Protein AF-A0A4R4Y7W5-F1 (afdb_monomer)

pLDDT: mean 77.38, std 18.75, range [39.56, 97.56]

Secondary structure (DSSP, 8-state):
-HHHHTT--HHHHHHHHTPPPPSHHHHH----HHHHHHHHHHHHHHHHHHHHHHHHH-S--SSHHHHHHHHHHHHHHH---------PPPS------------PPP------

Foldseek 3Di:
DVCVVLVQDPCVVCVVVVHQDDDPCSVPDDDDPVSVVVSVVSVVVVVVVVLVVVCVVPQADPPVVSRVVSVVVVVVVVDDPPPPPPPDPDPPDDDDDDDDDDDDDDDDDDDD

Sequence (112 aa):
MWLDEIATPTILTHDRLGHSMPGIGGTYAHVSPFMRDQLRARLQARWEATLDERLAICPTSPVPLLNGLLAARRAAVATPHLQVIVSQPSPNRVGDRGRGVAEGVAPSGESR

Mean predicted aligned error: 15.32 Å

Radius of gyration: 36.46 Å; Cα contacts (8 Å, |Δi|>4): 37; chains: 1; bounding box: 126×49×42 Å

Solvent-accessible surface area (backbone atoms only — not comparable to full-atom values): 7464 Å² total; per-residue (Å²): 110,76,58,57,80,72,69,50,55,69,67,50,53,25,58,74,72,73,40,80,55,77,67,74,59,42,77,73,62,73,84,49,71,68,60,54,51,50,48,50,52,52,52,50,52,51,53,53,50,50,52,55,58,45,40,76,76,44,69,68,52,94,50,66,71,60,24,51,55,41,48,53,52,52,53,57,69,73,54,70,83,75,77,77,78,77,79,74,79,78,89,83,78,83,82,86,88,87,89,79,82,91,80,88,84,83,82,88,81,81,88,133

Structure (mmCIF, N/CA/C/O backbone):
data_AF-A0A4R4Y7W5-F1
#
_entry.id   AF-A0A4R4Y7W5-F1
#
loop_
_atom_site.group_PDB
_atom_site.id
_atom_site.type_symbol
_atom_site.label_atom_id
_atom_site.label_alt_id
_atom_site.label_comp_id
_atom_site.label_asym_id
_atom_site.label_entity_id
_atom_site.label_seq_id
_atom_site.pdbx_PDB_ins_code
_atom_site.Cartn_x
_atom_site.Cartn_y
_atom_site.Cartn_z
_atom_site.occupancy
_atom_site.B_iso_or_equiv
_atom_site.auth_seq_id
_atom_site.auth_comp_id
_atom_site.auth_asym_id
_atom_site.auth_atom_id
_atom_site.pdbx_PDB_model_num
ATOM 1 N N . MET A 1 1 ? 16.785 -0.418 1.251 1.00 66.50 1 MET A N 1
ATOM 2 C CA . MET A 1 1 ? 15.679 0.574 1.250 1.00 66.50 1 MET A CA 1
ATOM 3 C C . MET A 1 1 ? 14.384 -0.210 1.128 1.00 66.50 1 MET A C 1
ATOM 5 O O . MET A 1 1 ? 14.371 -1.145 0.350 1.00 66.50 1 MET A O 1
ATOM 9 N N . TRP A 1 2 ? 13.311 0.171 1.820 1.00 79.25 2 TRP A N 1
ATOM 10 C CA . TRP A 1 2 ? 12.049 -0.590 1.866 1.00 79.25 2 TRP A CA 1
ATOM 11 C C . TRP A 1 2 ? 11.411 -0.935 0.497 1.00 79.25 2 TRP A C 1
ATOM 13 O O . TRP A 1 2 ? 10.743 -1.953 0.363 1.00 79.25 2 TRP A O 1
ATOM 23 N N . LEU A 1 3 ? 11.658 -0.148 -0.559 1.00 81.25 3 LEU A N 1
ATOM 24 C CA . LEU A 1 3 ? 11.212 -0.483 -1.924 1.00 81.25 3 LEU A CA 1
ATOM 25 C C . LEU A 1 3 ? 11.851 -1.771 -2.483 1.00 81.25 3 LEU A C 1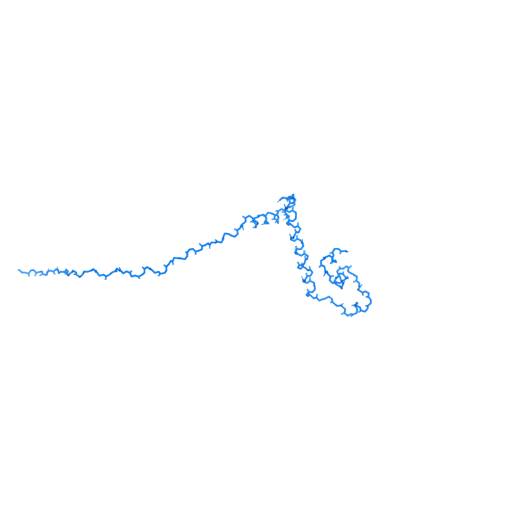
ATOM 27 O O . LEU A 1 3 ? 11.244 -2.443 -3.318 1.00 81.25 3 LEU A O 1
ATOM 31 N N . ASP A 1 4 ? 13.051 -2.113 -2.019 1.00 79.44 4 ASP A N 1
ATOM 32 C CA . ASP A 1 4 ? 13.766 -3.340 -2.383 1.00 79.44 4 ASP A CA 1
ATOM 33 C C . ASP A 1 4 ? 13.087 -4.579 -1.777 1.00 79.44 4 ASP A C 1
ATOM 35 O O . ASP A 1 4 ? 12.902 -5.589 -2.449 1.00 79.44 4 ASP A O 1
ATOM 39 N N . GLU A 1 5 ? 12.584 -4.455 -0.544 1.00 81.75 5 GLU A N 1
ATOM 40 C CA . GLU A 1 5 ? 11.878 -5.528 0.173 1.00 81.75 5 GLU A CA 1
ATOM 41 C C . GLU A 1 5 ? 10.569 -5.936 -0.520 1.00 81.75 5 GLU A C 1
ATOM 43 O O . GLU A 1 5 ? 10.154 -7.089 -0.439 1.00 81.75 5 GLU A O 1
ATOM 48 N N . ILE A 1 6 ? 9.933 -5.017 -1.255 1.00 84.69 6 ILE A N 1
ATOM 49 C CA . ILE A 1 6 ? 8.740 -5.304 -2.070 1.00 84.69 6 ILE A CA 1
ATOM 50 C C . ILE A 1 6 ? 9.083 -5.639 -3.535 1.00 84.69 6 ILE A C 1
ATOM 52 O O . ILE A 1 6 ? 8.211 -5.579 -4.412 1.00 84.69 6 ILE A O 1
ATOM 56 N N . ALA A 1 7 ? 10.349 -5.979 -3.809 1.00 83.50 7 ALA A N 1
ATOM 57 C CA . ALA A 1 7 ? 10.889 -6.354 -5.117 1.00 83.50 7 ALA A CA 1
ATOM 58 C C . ALA A 1 7 ? 10.606 -5.312 -6.216 1.00 83.50 7 ALA A C 1
ATOM 60 O O . ALA A 1 7 ? 10.180 -5.649 -7.329 1.00 83.50 7 ALA A O 1
ATOM 61 N N . THR A 1 8 ? 10.773 -4.025 -5.893 1.00 85.19 8 THR A N 1
ATOM 62 C CA . THR A 1 8 ? 10.586 -2.935 -6.858 1.00 85.19 8 THR A CA 1
ATOM 63 C C . THR A 1 8 ? 11.739 -2.912 -7.866 1.00 85.19 8 THR A C 1
ATOM 65 O O . THR A 1 8 ? 12.895 -2.856 -7.451 1.00 85.19 8 THR A O 1
ATOM 68 N N . PRO A 1 9 ? 11.472 -2.894 -9.187 1.00 85.69 9 PRO A N 1
ATOM 69 C CA . PRO A 1 9 ? 12.531 -2.800 -10.189 1.00 85.69 9 PRO A CA 1
ATOM 70 C C . PRO A 1 9 ? 13.408 -1.557 -9.991 1.00 85.69 9 PRO A C 1
ATOM 72 O O . PRO A 1 9 ? 12.892 -0.458 -9.790 1.00 85.69 9 PRO A O 1
ATOM 75 N N . THR A 1 10 ? 14.728 -1.696 -10.134 1.00 84.62 10 THR A N 1
ATOM 76 C CA . THR A 1 10 ? 15.705 -0.623 -9.866 1.00 84.62 10 THR A CA 1
ATOM 77 C C . THR A 1 10 ? 15.429 0.661 -10.655 1.00 84.62 10 THR A C 1
ATOM 79 O O . THR A 1 10 ? 15.523 1.748 -10.093 1.00 84.62 10 THR A O 1
ATOM 82 N N . ILE A 1 11 ? 15.007 0.564 -11.923 1.00 85.81 11 ILE A N 1
ATOM 83 C CA . ILE A 1 11 ? 14.621 1.740 -12.728 1.00 85.81 11 ILE A CA 1
ATOM 84 C C . ILE A 1 11 ? 13.444 2.505 -12.129 1.00 85.81 11 ILE A C 1
ATOM 86 O O . ILE A 1 11 ? 13.427 3.732 -12.161 1.00 85.81 11 ILE A O 1
ATOM 90 N N . LEU A 1 12 ? 12.492 1.790 -11.531 1.00 86.06 12 LEU A N 1
ATOM 91 C CA . LEU A 1 12 ? 11.336 2.390 -10.884 1.00 86.06 12 LEU A CA 1
ATOM 92 C C . LEU A 1 12 ? 11.739 3.064 -9.571 1.00 86.06 12 LEU A C 1
ATOM 94 O O . LEU A 1 12 ? 11.254 4.148 -9.268 1.00 86.06 12 LEU A O 1
ATOM 98 N N . THR A 1 13 ? 12.650 2.454 -8.814 1.00 86.31 13 THR A N 1
ATOM 99 C CA . THR A 1 13 ? 13.207 3.053 -7.595 1.00 86.31 13 THR A CA 1
ATOM 100 C C . THR A 1 13 ? 13.955 4.347 -7.914 1.00 86.31 13 THR A C 1
ATOM 102 O O . THR A 1 13 ? 13.710 5.362 -7.270 1.00 86.31 13 THR A O 1
ATOM 105 N N . HIS A 1 14 ? 14.804 4.348 -8.945 1.00 86.75 14 HIS A N 1
ATOM 106 C CA . HIS A 1 14 ? 15.500 5.553 -9.403 1.00 86.75 14 HIS A CA 1
ATOM 107 C C . HIS A 1 14 ? 14.513 6.648 -9.858 1.00 86.75 14 HIS A C 1
ATOM 109 O O . HIS A 1 14 ? 14.568 7.752 -9.320 1.00 86.75 14 HIS A O 1
ATOM 115 N N . ASP A 1 15 ? 13.541 6.325 -10.726 1.00 85.50 15 ASP A N 1
ATOM 116 C CA . ASP A 1 15 ? 12.465 7.245 -11.159 1.00 85.50 15 ASP A CA 1
ATOM 117 C C . ASP A 1 15 ? 11.718 7.866 -9.970 1.00 85.50 15 ASP A C 1
ATOM 119 O O . ASP A 1 1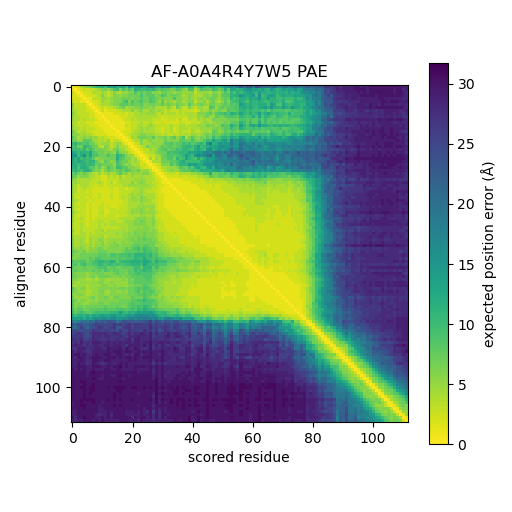5 ? 11.509 9.076 -9.921 1.00 85.50 15 ASP A O 1
ATOM 123 N N . ARG A 1 16 ? 11.348 7.054 -8.972 1.00 88.31 16 ARG A N 1
ATOM 124 C CA . ARG A 1 16 ? 10.575 7.509 -7.805 1.00 88.31 16 ARG A CA 1
ATOM 125 C C . ARG A 1 16 ? 11.361 8.395 -6.853 1.00 88.31 16 ARG A C 1
ATOM 127 O O . ARG A 1 16 ? 10.770 9.269 -6.227 1.00 88.31 16 ARG A O 1
ATOM 134 N N . LEU A 1 17 ? 12.661 8.164 -6.734 1.00 86.31 17 LEU A N 1
ATOM 135 C CA . LEU A 1 17 ? 13.543 8.957 -5.881 1.00 86.31 17 LEU A CA 1
ATOM 136 C C . LEU A 1 17 ? 14.072 10.209 -6.594 1.00 86.31 17 LEU A C 1
ATOM 138 O O . LEU A 1 17 ? 14.824 10.971 -5.995 1.00 86.31 17 LEU A O 1
ATOM 142 N N . GLY A 1 18 ? 13.700 10.427 -7.861 1.00 82.25 18 GLY A N 1
ATOM 143 C CA . GLY A 1 18 ? 14.221 11.528 -8.675 1.00 82.25 18 GLY A CA 1
ATOM 144 C C . GLY A 1 18 ? 15.677 11.327 -9.101 1.00 82.25 18 GLY A C 1
ATOM 145 O O . GLY A 1 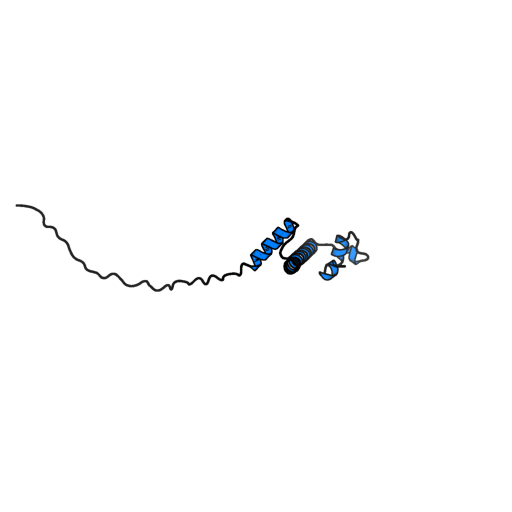18 ? 16.346 12.277 -9.502 1.00 82.25 18 GLY A O 1
ATOM 146 N N . HIS A 1 19 ? 16.188 10.100 -9.012 1.00 85.31 19 HIS A N 1
ATOM 147 C CA . HIS A 1 19 ? 17.534 9.756 -9.443 1.00 85.31 19 HIS A CA 1
ATOM 148 C C . HIS A 1 19 ? 17.515 9.274 -10.892 1.00 85.31 19 HIS A C 1
ATOM 150 O O . HIS A 1 19 ? 16.687 8.457 -11.285 1.00 85.31 19 HIS A O 1
ATOM 156 N N . SER A 1 20 ? 18.490 9.709 -11.686 1.00 79.25 20 SER A N 1
ATOM 157 C CA . SER A 1 20 ? 18.761 9.051 -12.966 1.00 79.25 20 SER A CA 1
ATOM 158 C C . SER A 1 20 ? 19.450 7.711 -12.716 1.00 79.25 20 SER A C 1
ATOM 160 O O . SER A 1 20 ? 20.262 7.586 -11.794 1.00 79.25 20 SER A O 1
ATOM 162 N N . MET A 1 21 ? 19.122 6.691 -13.509 1.00 78.81 21 MET A N 1
ATOM 163 C CA . MET A 1 21 ? 19.869 5.435 -13.463 1.00 78.81 21 MET A CA 1
ATOM 164 C C . MET A 1 21 ? 21.218 5.631 -14.176 1.00 78.81 21 MET A C 1
ATOM 166 O O . MET A 1 21 ? 21.224 6.066 -15.328 1.00 78.81 21 MET A O 1
ATOM 170 N N . PRO A 1 22 ? 22.357 5.321 -13.534 1.00 77.12 22 PRO A N 1
ATOM 171 C CA . PRO A 1 22 ? 23.660 5.416 -14.180 1.00 77.12 22 PRO A CA 1
ATOM 172 C C . PRO A 1 22 ? 23.891 4.281 -15.196 1.00 77.12 22 PRO A C 1
ATOM 174 O O . PRO A 1 22 ? 23.364 3.176 -15.057 1.00 77.12 22 PRO A O 1
ATOM 177 N N . GLY A 1 23 ? 24.742 4.539 -16.193 1.00 82.25 23 GLY A N 1
ATOM 178 C CA . GLY A 1 23 ? 25.210 3.542 -17.163 1.00 82.25 23 GLY A CA 1
ATOM 179 C C . GLY A 1 23 ? 24.211 3.192 -18.274 1.00 82.25 23 GLY A C 1
ATOM 180 O O . GLY A 1 23 ? 23.196 3.856 -18.460 1.00 82.25 23 GLY A O 1
ATOM 181 N N . ILE A 1 24 ? 24.513 2.118 -19.015 1.00 74.75 24 ILE A N 1
ATOM 182 C CA . ILE A 1 24 ? 23.742 1.652 -20.188 1.00 74.75 24 ILE A CA 1
ATOM 183 C C . ILE A 1 24 ? 22.278 1.349 -19.831 1.00 74.75 24 ILE A C 1
ATOM 185 O O . ILE A 1 24 ? 21.376 1.573 -20.637 1.00 74.75 24 ILE A O 1
ATOM 189 N N . GLY A 1 25 ? 22.030 0.885 -18.603 1.00 70.19 25 GLY A N 1
ATOM 190 C CA . GLY A 1 25 ? 20.681 0.633 -18.106 1.00 70.19 25 GLY A CA 1
ATOM 191 C C . GLY A 1 25 ? 19.796 1.880 -18.139 1.00 70.19 25 GLY A C 1
ATOM 192 O O . GLY A 1 25 ? 18.644 1.775 -18.534 1.00 70.19 25 GLY A O 1
ATOM 193 N N . GLY A 1 26 ? 20.328 3.067 -17.828 1.00 72.38 26 GLY A N 1
ATOM 194 C CA . GLY A 1 26 ? 19.560 4.317 -17.871 1.00 72.38 26 GLY A CA 1
ATOM 195 C C . GLY A 1 26 ? 19.197 4.782 -19.282 1.00 72.38 26 GLY A C 1
ATOM 196 O O . GLY A 1 26 ? 18.235 5.525 -19.451 1.00 72.38 26 GLY A O 1
ATOM 197 N N . THR A 1 27 ? 19.929 4.323 -20.298 1.00 72.00 27 THR A N 1
ATOM 198 C CA . THR A 1 27 ? 19.656 4.646 -21.704 1.00 72.00 27 THR A CA 1
ATOM 199 C C . THR A 1 27 ? 18.493 3.832 -22.269 1.00 72.00 27 THR A C 1
ATOM 201 O O . THR A 1 27 ? 17.761 4.337 -23.115 1.00 72.00 27 THR A O 1
ATOM 204 N N . TYR A 1 28 ? 18.308 2.592 -21.803 1.00 72.56 28 TYR A N 1
ATOM 205 C CA . TYR A 1 28 ? 17.327 1.657 -22.375 1.00 72.56 28 TYR A CA 1
ATOM 206 C C . TYR A 1 28 ? 16.177 1.289 -21.434 1.00 72.56 28 TYR A C 1
ATOM 208 O O . TYR A 1 28 ? 15.129 0.831 -21.890 1.00 72.56 28 TYR A O 1
ATOM 216 N N . ALA A 1 29 ? 16.347 1.448 -20.121 1.00 77.81 29 ALA A N 1
ATOM 217 C CA . ALA A 1 29 ? 15.297 1.144 -19.166 1.00 77.81 29 ALA A CA 1
ATOM 218 C C . ALA A 1 29 ? 14.349 2.339 -19.037 1.00 77.81 29 ALA A C 1
ATOM 220 O O . ALA A 1 29 ? 14.720 3.414 -18.568 1.00 77.81 29 ALA A O 1
ATOM 221 N N . HIS A 1 30 ? 13.089 2.119 -19.400 1.00 84.62 30 HIS A N 1
ATOM 222 C CA . HIS A 1 30 ? 12.021 3.089 -19.205 1.00 84.62 30 HIS A CA 1
ATOM 223 C C . HIS A 1 30 ? 10.993 2.556 -18.222 1.00 84.62 30 HIS A C 1
ATOM 225 O O . HIS A 1 30 ? 10.626 1.379 -18.241 1.00 84.62 30 HIS A O 1
ATOM 231 N N . VAL A 1 31 ? 10.487 3.447 -17.374 1.00 86.88 31 VAL A N 1
ATOM 232 C CA . VAL A 1 31 ? 9.362 3.114 -16.509 1.00 86.88 31 VAL A CA 1
ATOM 233 C C . VAL A 1 31 ? 8.089 3.046 -17.338 1.00 86.88 31 VAL A C 1
ATOM 235 O O . VAL A 1 31 ? 7.584 4.066 -17.817 1.00 86.88 31 VAL A O 1
ATOM 238 N N . SER A 1 32 ? 7.528 1.845 -17.445 1.00 90.12 32 SER A N 1
ATOM 239 C CA . SER A 1 32 ? 6.226 1.650 -18.069 1.00 90.12 32 SER A CA 1
ATOM 240 C C . SER A 1 32 ? 5.076 1.969 -17.098 1.00 90.12 32 SER A C 1
ATOM 242 O O . SER A 1 32 ? 5.244 1.888 -15.874 1.00 90.12 32 SER A O 1
ATOM 244 N N . PRO A 1 33 ? 3.878 2.302 -17.612 1.00 90.69 33 PRO A N 1
ATOM 245 C CA . PRO A 1 33 ? 2.675 2.436 -16.788 1.00 90.69 33 PRO A CA 1
ATOM 246 C C . PRO A 1 33 ? 2.392 1.182 -15.950 1.00 90.69 33 PRO A C 1
ATOM 248 O O . PRO A 1 33 ? 2.182 1.284 -14.746 1.00 90.69 33 PRO A O 1
ATOM 251 N N . PHE A 1 34 ? 2.536 -0.005 -16.546 1.00 91.38 34 PHE A N 1
ATOM 252 C CA . PHE A 1 34 ? 2.324 -1.283 -15.864 1.00 91.38 34 PHE A CA 1
ATOM 253 C C . PHE A 1 34 ? 3.225 -1.473 -14.633 1.00 91.38 34 PHE A C 1
ATOM 255 O O . PHE A 1 34 ? 2.779 -1.974 -13.603 1.00 91.38 34 PHE A O 1
ATOM 262 N N . MET A 1 35 ? 4.490 -1.041 -14.697 1.00 91.06 35 MET A N 1
ATOM 263 C CA . MET A 1 35 ? 5.392 -1.095 -13.537 1.00 91.06 35 MET A CA 1
ATOM 264 C C . MET A 1 35 ? 4.916 -0.179 -12.404 1.00 91.06 35 MET A C 1
ATOM 266 O O . MET A 1 35 ? 5.019 -0.542 -11.232 1.00 91.06 35 MET A O 1
ATOM 270 N N . ARG A 1 36 ? 4.366 0.995 -12.742 1.00 92.19 36 ARG A N 1
ATOM 271 C CA . ARG A 1 36 ? 3.791 1.927 -11.759 1.00 92.19 36 ARG A CA 1
ATOM 272 C C . ARG A 1 36 ? 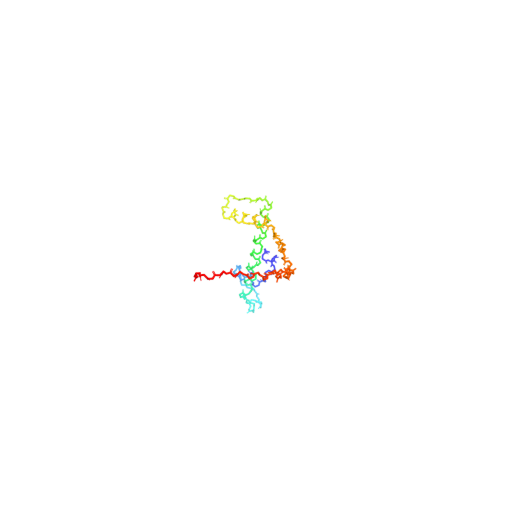2.527 1.358 -11.125 1.00 92.19 36 ARG A C 1
ATOM 274 O O . ARG A 1 36 ? 2.353 1.499 -9.915 1.00 92.19 36 ARG A O 1
ATOM 281 N N . ASP A 1 37 ? 1.686 0.700 -11.912 1.00 93.62 37 ASP A N 1
ATOM 282 C CA . ASP A 1 37 ? 0.465 0.064 -11.418 1.00 93.62 37 ASP A CA 1
ATOM 283 C C . ASP A 1 37 ? 0.784 -1.112 -10.494 1.00 93.62 37 ASP A C 1
ATOM 285 O O . ASP A 1 37 ? 0.224 -1.202 -9.403 1.00 93.62 37 ASP A O 1
ATOM 289 N N . GLN A 1 38 ? 1.761 -1.949 -10.857 1.00 93.12 38 GLN A N 1
ATOM 290 C CA . GLN A 1 38 ? 2.249 -3.008 -9.974 1.00 93.12 38 GLN A CA 1
ATOM 291 C C . GLN A 1 38 ? 2.796 -2.458 -8.656 1.00 93.12 38 GLN A C 1
ATOM 293 O O . GLN A 1 38 ? 2.468 -2.987 -7.594 1.00 93.12 38 GLN A O 1
ATOM 298 N N . LEU A 1 39 ? 3.603 -1.393 -8.697 1.00 92.38 39 LEU A N 1
ATOM 299 C CA . LEU A 1 39 ? 4.089 -0.761 -7.472 1.00 92.38 39 LEU A CA 1
ATOM 300 C C . LEU A 1 39 ? 2.921 -0.258 -6.621 1.00 92.38 39 LEU A C 1
ATOM 302 O O . LEU A 1 39 ? 2.876 -0.544 -5.429 1.00 92.38 39 LEU A O 1
ATOM 306 N N . ARG A 1 40 ? 1.947 0.435 -7.220 1.00 94.19 40 ARG A N 1
ATOM 307 C CA . ARG A 1 40 ? 0.758 0.914 -6.503 1.00 94.19 40 ARG A CA 1
ATOM 308 C C . ARG A 1 40 ? -0.001 -0.233 -5.840 1.00 94.19 40 ARG A C 1
ATOM 310 O O . ARG A 1 40 ? -0.351 -0.110 -4.672 1.00 94.19 40 ARG A O 1
ATOM 317 N N . ALA A 1 41 ? -0.210 -1.338 -6.550 1.00 94.69 41 ALA A N 1
ATOM 318 C CA . ALA A 1 41 ? -0.884 -2.515 -6.012 1.00 94.69 41 ALA A CA 1
ATOM 319 C C . ALA A 1 41 ? -0.130 -3.110 -4.811 1.00 94.69 41 ALA A C 1
ATOM 321 O O . ALA A 1 41 ? -0.739 -3.412 -3.789 1.00 94.69 41 ALA A O 1
ATOM 322 N N . ARG A 1 42 ? 1.203 -3.215 -4.890 1.00 93.69 42 ARG A N 1
ATOM 323 C CA . ARG A 1 42 ? 2.034 -3.715 -3.780 1.00 93.69 42 ARG A CA 1
ATOM 324 C C . ARG A 1 42 ? 2.010 -2.779 -2.572 1.00 93.69 42 ARG A C 1
ATOM 326 O O . ARG A 1 42 ? 1.885 -3.247 -1.444 1.00 93.69 42 ARG A O 1
ATOM 333 N N . LEU A 1 43 ? 2.090 -1.468 -2.802 1.00 93.62 43 LEU A N 1
ATOM 334 C CA . LEU A 1 43 ? 1.984 -0.461 -1.742 1.00 93.62 43 LEU A CA 1
ATOM 335 C C . LEU A 1 43 ? 0.613 -0.512 -1.063 1.00 93.62 43 LEU A C 1
ATOM 337 O O . LEU A 1 43 ? 0.543 -0.475 0.163 1.00 93.62 43 LEU A O 1
ATOM 341 N N . GLN A 1 44 ? -0.455 -0.647 -1.850 1.00 95.31 44 GLN A N 1
ATOM 342 C CA . GLN A 1 44 ? -1.815 -0.795 -1.342 1.00 95.31 44 GLN A CA 1
ATOM 343 C C . GLN A 1 44 ? -1.949 -2.052 -0.476 1.00 95.31 44 GLN A C 1
ATOM 345 O O . GLN A 1 44 ? -2.400 -1.959 0.660 1.00 95.31 44 GLN A O 1
ATOM 350 N N . ALA A 1 45 ? -1.489 -3.205 -0.967 1.00 93.88 45 ALA A N 1
ATOM 351 C CA . ALA A 1 45 ? -1.534 -4.457 -0.215 1.00 93.88 45 ALA A CA 1
ATOM 352 C C . ALA A 1 45 ? -0.743 -4.365 1.099 1.00 93.88 45 ALA A C 1
ATOM 354 O O . ALA A 1 45 ? -1.203 -4.814 2.148 1.00 93.88 45 ALA A O 1
ATOM 355 N N . ARG A 1 46 ? 0.437 -3.732 1.074 1.00 94.19 46 ARG A N 1
ATOM 356 C CA . ARG A 1 46 ? 1.240 -3.544 2.285 1.00 94.19 46 ARG A CA 1
ATOM 357 C C . ARG A 1 46 ? 0.567 -2.593 3.272 1.00 94.19 46 ARG A C 1
ATOM 359 O O . ARG A 1 46 ? 0.549 -2.897 4.460 1.00 94.19 46 ARG A O 1
ATOM 366 N N . TRP A 1 47 ? -0.019 -1.493 2.802 1.00 94.75 47 TRP A N 1
ATOM 367 C CA . TRP A 1 47 ? -0.836 -0.606 3.633 1.00 94.75 47 TRP A CA 1
ATOM 368 C C . TRP A 1 47 ? -1.997 -1.365 4.286 1.00 94.75 47 TRP A C 1
ATOM 370 O O . TRP A 1 47 ? -2.220 -1.263 5.491 1.00 94.75 47 TRP A O 1
ATOM 380 N N . GLU A 1 48 ? -2.704 -2.188 3.522 1.00 94.94 48 GLU A N 1
ATOM 381 C CA . GLU A 1 48 ? -3.808 -2.981 4.048 1.00 94.94 48 GLU A CA 1
ATOM 382 C C . GLU A 1 48 ? -3.352 -3.981 5.114 1.00 94.94 48 GLU A C 1
ATOM 384 O O . GLU A 1 48 ? -3.980 -4.052 6.168 1.00 94.94 48 GLU A O 1
ATOM 389 N N . ALA A 1 49 ? -2.225 -4.663 4.903 1.00 94.12 49 ALA A N 1
ATOM 390 C CA . ALA A 1 49 ? -1.631 -5.537 5.913 1.00 94.12 49 ALA A CA 1
ATOM 391 C C . ALA A 1 49 ? -1.246 -4.768 7.191 1.00 94.12 49 ALA A C 1
ATOM 393 O O . ALA A 1 49 ? -1.509 -5.237 8.297 1.00 94.12 49 ALA A O 1
ATOM 394 N N . THR A 1 50 ? -0.699 -3.548 7.069 1.00 94.06 50 THR A N 1
ATOM 395 C CA . THR A 1 50 ? -0.389 -2.726 8.256 1.00 94.06 50 THR A CA 1
ATOM 396 C C . THR A 1 50 ? -1.633 -2.348 9.058 1.00 94.06 50 THR A C 1
ATOM 398 O O . THR A 1 50 ? -1.543 -2.171 10.271 1.00 94.06 50 THR A O 1
ATOM 401 N N . LEU A 1 51 ? -2.806 -2.237 8.424 1.00 95.38 51 LEU A N 1
ATOM 402 C CA . LEU A 1 51 ? -4.050 -1.977 9.147 1.00 95.38 51 LEU A CA 1
ATOM 403 C C . LEU A 1 51 ? -4.507 -3.195 9.961 1.00 95.38 51 LEU A C 1
ATOM 405 O O . LEU A 1 51 ? -5.028 -3.004 11.059 1.00 95.38 51 LEU A O 1
ATOM 409 N N . ASP A 1 52 ? -4.285 -4.416 9.470 1.00 94.75 52 ASP A N 1
ATOM 410 C CA . ASP A 1 52 ? -4.562 -5.645 10.229 1.00 94.75 52 ASP A CA 1
ATOM 411 C C . ASP A 1 52 ? -3.599 -5.799 11.410 1.00 94.75 52 ASP A C 1
ATOM 413 O O . ASP A 1 52 ? -4.031 -6.023 12.542 1.00 94.75 52 ASP A O 1
ATOM 417 N N . GLU A 1 53 ? -2.303 -5.570 11.177 1.00 94.81 53 GLU A N 1
ATOM 418 C CA . GLU A 1 53 ? -1.284 -5.507 12.234 1.00 94.81 53 GLU A CA 1
ATOM 419 C C . GLU A 1 53 ? -1.666 -4.456 13.294 1.00 94.81 53 GLU A C 1
ATOM 421 O O . GLU A 1 53 ? -1.638 -4.713 14.500 1.00 94.81 53 GLU A O 1
ATOM 426 N N . ARG A 1 54 ? -2.098 -3.266 12.856 1.00 95.12 54 ARG A N 1
ATOM 427 C CA . ARG A 1 54 ? -2.519 -2.179 13.747 1.00 95.12 54 ARG A CA 1
ATOM 428 C C . ARG A 1 54 ? -3.7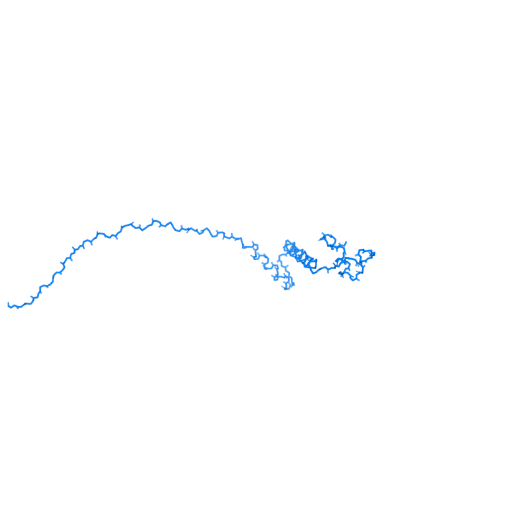63 -2.534 14.558 1.00 95.12 54 ARG A C 1
ATOM 430 O O . ARG A 1 54 ? -3.851 -2.106 15.714 1.00 95.12 54 ARG A O 1
ATOM 437 N N . LEU A 1 55 ? -4.706 -3.270 13.971 1.00 94.56 55 LEU A N 1
ATOM 438 C CA . LEU A 1 55 ? -5.924 -3.742 14.629 1.00 94.56 55 LEU A CA 1
ATOM 439 C C . LEU A 1 55 ? -5.600 -4.755 15.732 1.00 94.56 55 LEU A C 1
ATOM 441 O O . LEU A 1 55 ? -6.193 -4.672 16.806 1.00 94.56 55 LEU A O 1
ATOM 445 N N . ALA A 1 56 ? -4.626 -5.640 15.498 1.00 93.12 56 ALA A N 1
ATOM 446 C CA . ALA A 1 56 ? -4.143 -6.593 16.498 1.00 93.12 56 ALA A CA 1
ATOM 447 C C . ALA A 1 56 ? -3.491 -5.906 17.712 1.00 93.12 56 ALA A C 1
ATOM 449 O O . ALA A 1 56 ? -3.624 -6.390 18.832 1.00 93.12 56 ALA A O 1
ATOM 450 N N . ILE A 1 57 ? -2.825 -4.762 17.508 1.00 94.56 57 ILE A N 1
ATOM 451 C CA . ILE A 1 57 ? -2.221 -3.981 18.601 1.00 94.56 57 ILE A CA 1
ATOM 452 C C . ILE A 1 57 ? -3.293 -3.243 19.410 1.00 94.56 57 ILE A C 1
ATOM 454 O O . ILE A 1 57 ? -3.299 -3.297 20.637 1.00 94.56 57 ILE A O 1
ATOM 458 N N . CYS A 1 58 ? -4.178 -2.501 18.739 1.00 94.19 58 CYS A N 1
ATOM 459 C CA . CYS A 1 58 ? -5.264 -1.791 19.408 1.00 94.19 58 CYS A CA 1
ATOM 460 C C . CYS A 1 58 ? -6.458 -1.579 18.457 1.00 94.19 58 CYS A C 1
ATOM 462 O O . CYS A 1 58 ? -6.294 -1.001 17.379 1.00 94.19 58 CYS A O 1
ATOM 464 N N . PRO A 1 59 ? -7.682 -1.970 18.850 1.00 92.62 59 PRO A N 1
ATOM 465 C CA . PRO A 1 59 ? -8.838 -1.982 17.952 1.00 92.62 59 PRO A CA 1
ATOM 466 C C . PRO A 1 59 ? -9.415 -0.591 17.637 1.00 92.62 59 PRO A C 1
ATOM 468 O O . PRO A 1 59 ? -10.290 -0.477 16.775 1.00 92.62 59 PRO A O 1
ATOM 471 N N . THR A 1 60 ? -8.973 0.460 18.332 1.00 96.00 60 THR A N 1
ATOM 472 C CA . THR A 1 60 ? -9.466 1.834 18.167 1.00 96.00 60 THR A CA 1
ATOM 473 C C . THR A 1 60 ? -8.322 2.837 18.005 1.00 96.00 60 THR A C 1
ATOM 475 O O . THR A 1 60 ? -7.141 2.550 18.238 1.00 96.00 60 THR A O 1
ATOM 478 N N . SER A 1 61 ? -8.668 4.036 17.537 1.00 96.00 61 SER A N 1
ATOM 479 C CA . SER A 1 61 ? -7.727 5.142 17.369 1.00 96.00 61 SER A CA 1
ATOM 480 C C . SER A 1 61 ? -8.398 6.477 17.706 1.00 96.00 61 SER A C 1
ATOM 482 O O . SER A 1 61 ? -9.564 6.662 17.360 1.00 96.00 61 SER A O 1
ATOM 484 N N . PRO A 1 62 ? -7.683 7.435 18.323 1.00 96.44 62 PRO A N 1
ATOM 485 C CA . PRO A 1 62 ? -8.180 8.803 18.472 1.00 96.44 62 PRO A CA 1
ATOM 486 C C . PRO A 1 62 ? -8.250 9.558 17.133 1.00 96.44 62 PRO A C 1
ATOM 488 O O . PRO A 1 62 ? -8.944 10.563 17.036 1.00 96.44 62 PRO A O 1
ATOM 491 N N . VAL A 1 63 ? -7.556 9.086 16.089 1.00 96.94 63 VAL A N 1
ATOM 492 C CA . VAL A 1 63 ? -7.598 9.680 14.743 1.00 96.94 63 VAL A CA 1
ATOM 493 C C . VAL A 1 63 ? -8.871 9.207 14.024 1.00 96.94 63 VAL A C 1
ATOM 495 O O . VAL A 1 63 ? -8.944 8.017 13.698 1.00 96.94 63 VAL A O 1
ATOM 498 N N . PRO A 1 64 ? -9.849 10.086 13.710 1.00 97.25 64 PRO A N 1
ATOM 499 C CA . PRO A 1 64 ? -11.171 9.661 13.235 1.00 97.25 64 PRO A CA 1
ATOM 500 C C . PRO A 1 64 ? -11.141 8.835 11.948 1.00 97.25 64 PRO A C 1
ATOM 502 O O . PRO A 1 64 ? -11.798 7.799 11.868 1.00 97.25 64 PRO A O 1
ATOM 505 N N . LEU A 1 65 ? -10.331 9.246 10.967 1.00 96.75 65 LEU A N 1
ATOM 506 C CA . LEU A 1 65 ? -10.193 8.535 9.693 1.00 96.75 65 LEU A CA 1
ATOM 507 C C . LEU A 1 65 ? -9.683 7.102 9.901 1.00 96.75 65 LEU A C 1
ATOM 509 O O . LEU A 1 65 ? -10.279 6.146 9.411 1.00 96.75 65 LEU A O 1
ATOM 513 N N . LEU A 1 66 ? -8.605 6.948 10.675 1.00 95.81 66 LEU A N 1
ATOM 514 C CA . LEU A 1 66 ? -8.044 5.635 10.985 1.00 95.81 66 LEU A CA 1
ATOM 515 C C . LEU A 1 66 ? -9.021 4.797 11.817 1.00 95.81 66 LEU A C 1
ATOM 517 O O . LEU A 1 66 ? -9.177 3.608 11.560 1.00 95.81 66 LEU A O 1
ATOM 521 N N . ASN A 1 67 ? -9.711 5.404 12.783 1.00 97.56 67 ASN A N 1
ATOM 522 C CA . ASN A 1 67 ? -10.715 4.709 13.582 1.00 97.56 67 ASN A CA 1
ATOM 523 C C . ASN A 1 67 ? -11.862 4.169 12.716 1.00 97.56 67 ASN A C 1
ATOM 525 O O . ASN A 1 67 ? -12.305 3.043 12.930 1.00 97.56 67 ASN A O 1
ATOM 529 N N . GLY A 1 68 ? -12.297 4.937 11.712 1.00 97.44 68 GLY A N 1
ATOM 530 C CA . GLY A 1 68 ? -13.274 4.494 10.718 1.00 97.44 68 GLY A CA 1
ATOM 531 C C . GLY A 1 68 ? -12.790 3.280 9.921 1.00 97.44 68 GLY A C 1
ATOM 532 O O . GLY A 1 68 ? -13.513 2.291 9.812 1.00 97.44 68 GLY A O 1
ATOM 533 N N . LEU A 1 69 ? -11.541 3.303 9.442 1.00 96.12 69 LEU A N 1
ATOM 534 C CA . LEU A 1 69 ? -10.935 2.169 8.728 1.00 96.12 69 LEU A CA 1
ATOM 535 C C . LEU A 1 69 ? -10.834 0.910 9.608 1.00 96.12 69 LEU A C 1
ATOM 537 O O . LEU A 1 69 ? -11.170 -0.188 9.164 1.00 96.12 69 LEU A O 1
ATOM 541 N N . LEU A 1 70 ? -10.418 1.061 10.868 1.00 96.25 70 LEU A N 1
ATOM 542 C CA . LEU A 1 70 ? -10.339 -0.047 11.826 1.00 96.25 70 LEU A CA 1
ATOM 543 C C . LEU A 1 70 ? -11.729 -0.589 12.193 1.00 96.25 70 LEU A C 1
ATOM 545 O O . LEU A 1 70 ? -11.900 -1.795 12.358 1.00 96.25 70 LEU A O 1
ATOM 549 N N . ALA A 1 71 ? -12.739 0.277 12.314 1.00 95.75 71 ALA A N 1
ATOM 550 C CA . ALA A 1 71 ? -14.120 -0.138 12.550 1.00 95.75 71 ALA A CA 1
ATOM 551 C C . ALA A 1 71 ? -14.676 -0.959 11.376 1.00 95.75 71 ALA A C 1
ATOM 553 O O . ALA A 1 71 ? -15.236 -2.032 11.604 1.00 95.75 71 ALA A O 1
ATOM 554 N N . ALA A 1 72 ? -14.455 -0.512 10.136 1.00 94.81 72 ALA A N 1
ATOM 555 C CA . ALA A 1 72 ? -14.865 -1.244 8.938 1.00 94.81 72 ALA A CA 1
ATOM 556 C C . ALA A 1 72 ? -14.216 -2.638 8.864 1.00 94.81 72 ALA A C 1
ATOM 558 O O . ALA A 1 72 ? -14.900 -3.626 8.601 1.00 94.81 72 ALA A O 1
ATOM 559 N N . ARG A 1 73 ? -12.916 -2.745 9.176 1.00 93.38 73 ARG A N 1
ATOM 560 C CA . ARG A 1 73 ? -12.214 -4.040 9.220 1.00 93.38 73 ARG A CA 1
ATOM 561 C C . ARG A 1 73 ? -12.762 -4.980 10.287 1.00 93.38 73 ARG A C 1
ATOM 563 O O . ARG A 1 73 ? -12.995 -6.149 9.999 1.00 93.38 73 ARG A O 1
ATOM 570 N N . ARG A 1 74 ? -13.036 -4.480 11.498 1.00 93.44 74 ARG A N 1
ATOM 571 C CA . ARG A 1 74 ? -13.665 -5.292 12.556 1.00 93.44 74 ARG A CA 1
ATOM 572 C C . ARG A 1 74 ? -15.028 -5.837 12.123 1.00 93.44 74 ARG A C 1
ATOM 574 O O . ARG A 1 74 ? -15.308 -7.005 12.370 1.00 93.44 74 ARG A O 1
ATOM 581 N N . ALA A 1 75 ? -15.845 -5.024 11.451 1.00 92.31 75 ALA A N 1
ATOM 582 C CA . ALA A 1 75 ? -17.143 -5.460 10.932 1.00 92.31 75 ALA A CA 1
ATOM 583 C C . ALA A 1 75 ? -17.010 -6.549 9.851 1.00 92.31 75 ALA A C 1
ATOM 585 O O . ALA A 1 75 ? -17.777 -7.513 9.853 1.00 92.31 75 ALA A O 1
ATOM 586 N N . ALA A 1 76 ? -16.010 -6.434 8.972 1.00 88.00 76 ALA A N 1
ATOM 587 C CA . ALA A 1 76 ? -15.718 -7.447 7.960 1.00 88.00 76 ALA A CA 1
ATOM 588 C C . ALA A 1 76 ? -15.303 -8.793 8.585 1.00 88.00 76 ALA A C 1
ATOM 590 O O . ALA A 1 76 ? -15.802 -9.833 8.168 1.00 88.00 76 ALA A O 1
ATOM 591 N N . VAL A 1 77 ? -14.459 -8.783 9.625 1.00 82.38 77 VAL A N 1
ATOM 592 C CA . VAL A 1 77 ? -14.058 -10.007 10.352 1.00 82.38 77 VAL A CA 1
ATOM 593 C C . VAL A 1 77 ? -15.236 -10.632 11.107 1.00 82.38 77 VAL A C 1
ATOM 595 O O . VAL A 1 77 ? -15.368 -11.853 11.154 1.00 82.38 77 VAL A O 1
ATOM 598 N N . ALA A 1 78 ? -16.111 -9.806 11.684 1.00 78.56 78 ALA A N 1
ATOM 599 C CA . ALA A 1 78 ? -17.266 -10.257 12.458 1.00 78.56 78 ALA A CA 1
ATOM 600 C C . ALA A 1 78 ? -18.399 -10.850 11.607 1.00 78.56 78 ALA A C 1
ATOM 602 O O . ALA A 1 78 ? -19.327 -11.424 12.173 1.00 78.56 78 ALA A O 1
ATOM 603 N N . THR A 1 79 ? -18.342 -10.724 10.278 1.00 67.06 79 THR A N 1
ATOM 604 C CA . THR A 1 79 ? -19.353 -11.268 9.365 1.00 67.06 79 THR A CA 1
ATOM 605 C C . THR A 1 79 ? -18.805 -12.527 8.685 1.00 67.06 79 THR A C 1
ATOM 607 O O . THR A 1 79 ? -18.380 -12.464 7.529 1.00 67.06 79 THR A O 1
ATOM 610 N N . PRO A 1 80 ? -18.771 -13.695 9.358 1.00 61.22 80 PRO A N 1
ATOM 611 C CA . PRO A 1 80 ? -18.491 -14.937 8.665 1.00 61.22 80 PRO A CA 1
ATOM 612 C C . PRO A 1 80 ? -19.616 -15.179 7.661 1.00 61.22 80 PRO A C 1
ATOM 614 O O . PRO A 1 80 ? -20.796 -15.049 7.988 1.00 61.22 80 PRO A O 1
ATOM 617 N N . HIS A 1 81 ? -19.236 -15.514 6.429 1.00 59.81 81 HIS A N 1
ATOM 618 C CA . HIS A 1 81 ? -20.153 -15.956 5.389 1.00 59.81 81 HIS A CA 1
ATOM 619 C C . HIS A 1 81 ? -21.048 -17.091 5.927 1.00 59.81 81 HIS A C 1
ATOM 621 O O . HIS A 1 81 ? -20.662 -18.256 6.005 1.00 59.81 81 HIS A O 1
ATOM 627 N N . LEU A 1 82 ? -22.266 -16.756 6.346 1.00 58.38 82 LEU A N 1
ATOM 628 C CA . LEU A 1 82 ? -23.313 -17.744 6.535 1.00 58.38 82 LEU A CA 1
ATOM 629 C C . LEU A 1 82 ? -23.615 -18.272 5.136 1.00 58.38 82 LEU A C 1
ATOM 631 O O . LEU A 1 82 ? -24.307 -17.618 4.357 1.00 58.38 82 LEU A O 1
ATOM 635 N N . GLN A 1 83 ? -23.032 -19.422 4.792 1.00 57.56 83 GLN A N 1
ATOM 636 C CA . GLN A 1 83 ? -23.464 -20.190 3.636 1.00 57.56 83 GLN A CA 1
ATOM 637 C C . GLN A 1 83 ? -24.927 -20.533 3.887 1.00 57.56 83 GLN A C 1
ATOM 639 O O . GLN A 1 83 ? -25.245 -21.430 4.666 1.00 57.56 83 GLN A O 1
ATOM 644 N N . VAL A 1 84 ? -25.828 -19.749 3.298 1.00 58.91 84 VAL A N 1
ATOM 645 C CA . VAL A 1 84 ? -27.254 -20.043 3.309 1.00 58.91 84 VAL A CA 1
ATOM 646 C C . VAL A 1 84 ? -27.401 -21.369 2.574 1.00 58.91 84 VAL A C 1
ATOM 648 O O . VAL A 1 84 ? -27.343 -21.416 1.347 1.00 58.91 84 VAL A O 1
ATOM 651 N N . ILE A 1 85 ? -27.542 -22.460 3.328 1.00 59.78 85 ILE A N 1
ATOM 652 C CA . ILE A 1 85 ? -27.967 -23.751 2.796 1.00 59.78 85 ILE A CA 1
ATOM 653 C C . ILE A 1 85 ? -29.405 -23.536 2.325 1.00 59.78 85 ILE A C 1
ATOM 655 O O . ILE A 1 85 ? -30.359 -23.652 3.095 1.00 59.78 85 ILE A O 1
ATOM 659 N N . VAL A 1 86 ? -29.564 -23.143 1.061 1.00 62.44 86 VAL A N 1
ATOM 660 C CA . VAL A 1 86 ? -30.871 -23.075 0.413 1.00 62.44 86 VAL A CA 1
ATOM 661 C C . VAL A 1 86 ? -31.369 -24.510 0.302 1.00 62.44 86 VAL A C 1
ATOM 663 O O . VAL A 1 86 ? -30.962 -25.263 -0.581 1.00 62.44 86 VAL A O 1
ATOM 666 N N . SER A 1 87 ? -32.239 -24.902 1.232 1.00 54.34 87 SER A N 1
ATOM 667 C CA . SER A 1 87 ? -33.017 -26.132 1.113 1.00 54.34 87 SER A CA 1
ATOM 668 C C . SER A 1 87 ? -33.919 -25.986 -0.111 1.00 54.34 87 SER A C 1
ATOM 670 O O . SER A 1 87 ? -34.901 -25.249 -0.078 1.00 54.34 87 SER A O 1
ATOM 672 N N . GLN A 1 88 ? -33.560 -26.632 -1.219 1.00 63.44 88 GLN A N 1
ATOM 673 C CA . GLN A 1 88 ? -34.419 -26.693 -2.399 1.00 63.44 88 GLN A CA 1
ATOM 674 C C . GLN A 1 88 ? -35.633 -27.585 -2.080 1.00 63.44 88 GLN A C 1
ATOM 676 O O . GLN A 1 88 ? -35.438 -28.736 -1.677 1.00 63.44 88 GLN A O 1
ATOM 681 N N . PRO A 1 89 ? -36.883 -27.108 -2.226 1.00 56.28 89 PRO A N 1
ATOM 682 C CA . PRO A 1 89 ? -38.044 -27.971 -2.066 1.00 56.28 89 PRO A CA 1
ATOM 683 C C . PRO A 1 89 ? -38.117 -28.986 -3.219 1.00 56.28 89 PRO A C 1
ATOM 685 O O . PRO A 1 89 ? -38.043 -28.629 -4.392 1.00 56.28 89 PRO A O 1
ATOM 688 N N . SER A 1 90 ? -38.251 -30.264 -2.851 1.00 49.09 90 SER A N 1
ATOM 689 C CA . SER A 1 90 ? -38.333 -31.423 -3.751 1.00 49.09 90 SER A CA 1
ATOM 690 C C . SER A 1 90 ? -39.444 -31.267 -4.808 1.00 49.09 90 SER A C 1
ATOM 692 O O . SER A 1 90 ? -40.574 -30.928 -4.444 1.00 49.09 90 SER A O 1
ATOM 694 N N . PRO A 1 91 ? -39.180 -31.547 -6.101 1.00 57.56 91 PRO A N 1
ATOM 695 C CA . PRO A 1 91 ? -40.080 -31.192 -7.200 1.00 57.56 91 PRO A CA 1
ATOM 696 C C . PRO A 1 91 ? -41.282 -32.132 -7.380 1.00 57.56 91 PRO A C 1
ATOM 698 O O . PRO A 1 91 ? -42.069 -31.929 -8.299 1.00 57.56 91 PRO A O 1
ATOM 701 N N . ASN A 1 92 ? -41.458 -33.162 -6.546 1.00 60.41 92 ASN A N 1
ATOM 702 C CA . ASN A 1 92 ? -42.396 -34.242 -6.855 1.00 60.41 92 ASN A CA 1
ATOM 703 C C . ASN A 1 92 ? -43.580 -34.336 -5.879 1.00 60.41 92 ASN A C 1
ATOM 705 O O . ASN A 1 92 ? -43.668 -35.254 -5.066 1.00 60.41 92 ASN A O 1
ATOM 709 N N . ARG A 1 93 ? -44.506 -33.368 -5.954 1.00 53.00 93 ARG A N 1
ATOM 710 C CA . ARG A 1 93 ? -45.813 -33.457 -5.270 1.00 53.00 93 ARG A CA 1
ATOM 711 C C . ARG A 1 93 ? -47.023 -33.125 -6.151 1.00 53.00 93 ARG A C 1
ATOM 713 O O . ARG A 1 93 ? -48.073 -32.765 -5.627 1.00 53.00 93 ARG A O 1
ATOM 720 N N . VAL A 1 94 ? -46.900 -33.249 -7.473 1.00 55.56 94 VAL A N 1
ATOM 721 C CA . VAL A 1 94 ? -48.043 -33.096 -8.389 1.00 55.56 94 VAL A CA 1
ATOM 722 C C . VAL A 1 94 ? -48.570 -34.473 -8.792 1.00 55.56 94 VAL A C 1
ATOM 724 O O . VAL A 1 94 ? -47.836 -35.288 -9.337 1.00 55.56 94 VAL A O 1
ATOM 727 N N . GLY A 1 95 ? -49.856 -34.691 -8.522 1.00 52.06 95 GLY A N 1
ATOM 728 C CA . GLY A 1 95 ? -50.598 -35.937 -8.725 1.00 52.06 95 GLY A CA 1
ATOM 729 C C . GLY A 1 95 ? -51.017 -36.475 -7.358 1.00 52.06 95 GLY A C 1
ATOM 730 O O . GLY A 1 95 ? -50.175 -36.800 -6.540 1.00 52.06 95 GLY A O 1
ATOM 731 N N . ASP A 1 96 ? -52.278 -36.535 -6.963 1.00 53.41 96 ASP A N 1
ATOM 732 C CA . ASP A 1 96 ? -53.467 -36.832 -7.742 1.00 53.41 96 ASP A CA 1
ATOM 733 C C . ASP A 1 96 ? -54.680 -36.476 -6.859 1.00 53.41 96 ASP A C 1
ATOM 735 O O . ASP A 1 96 ? -54.855 -37.033 -5.774 1.00 53.41 96 ASP A O 1
ATOM 739 N N . ARG A 1 97 ? -55.477 -35.479 -7.255 1.00 46.41 97 ARG A N 1
ATOM 740 C CA . ARG A 1 97 ? -56.800 -35.214 -6.669 1.00 46.41 97 ARG A CA 1
ATOM 741 C C . ARG A 1 97 ? -57.719 -34.678 -7.754 1.00 46.41 97 ARG A C 1
ATOM 743 O O . ARG A 1 97 ? -57.614 -33.514 -8.127 1.00 46.41 97 ARG A O 1
ATOM 750 N N . GLY A 1 98 ? -58.642 -35.517 -8.219 1.00 43.59 98 GLY A N 1
ATOM 751 C CA . GLY A 1 98 ? -59.704 -35.064 -9.112 1.00 43.59 98 GLY A CA 1
ATOM 752 C C . GLY A 1 98 ? -60.573 -36.157 -9.727 1.00 43.59 98 GLY A C 1
ATOM 753 O O . GLY A 1 98 ? -60.785 -36.137 -10.933 1.00 43.59 98 GLY A O 1
ATOM 754 N N . ARG A 1 99 ? -61.117 -37.093 -8.939 1.00 43.97 99 ARG A N 1
ATOM 755 C CA . ARG A 1 99 ? -62.301 -37.863 -9.361 1.00 43.97 99 ARG A CA 1
ATOM 756 C C . ARG A 1 99 ? -63.346 -37.803 -8.253 1.00 43.97 99 ARG A C 1
ATOM 758 O O . ARG A 1 99 ? -63.303 -38.578 -7.308 1.00 43.97 99 ARG A O 1
ATOM 765 N N . GLY A 1 100 ? -64.257 -36.843 -8.378 1.00 40.28 100 GLY A N 1
ATOM 766 C CA . GLY A 1 100 ? -65.380 -36.637 -7.472 1.00 40.28 100 GLY A CA 1
ATOM 767 C C . GLY A 1 100 ? -66.611 -36.171 -8.245 1.00 40.28 100 GLY A C 1
ATOM 768 O O . GLY A 1 100 ? -66.724 -34.994 -8.546 1.00 40.28 100 GLY A O 1
ATOM 769 N N . VAL A 1 101 ? -67.456 -37.153 -8.569 1.00 46.19 101 VAL A N 1
ATOM 770 C CA . VAL A 1 101 ? -68.930 -37.148 -8.638 1.00 46.19 101 VAL A CA 1
ATOM 771 C C . VAL A 1 101 ? -69.652 -36.038 -9.423 1.00 46.19 101 VAL A C 1
ATOM 773 O O . VAL A 1 101 ? -69.686 -34.877 -9.036 1.00 46.19 101 VAL A O 1
ATOM 776 N N . ALA A 1 102 ? -70.328 -36.457 -10.496 1.00 44.75 102 ALA A N 1
ATOM 777 C CA . ALA A 1 102 ? -71.428 -35.728 -11.110 1.00 44.75 102 ALA A CA 1
ATOM 778 C C . ALA A 1 102 ? -72.698 -35.938 -10.271 1.00 44.75 102 ALA A C 1
ATOM 780 O O . ALA A 1 102 ? -73.107 -37.080 -10.069 1.00 44.75 102 ALA A O 1
ATOM 781 N N . GLU A 1 103 ? -73.330 -34.855 -9.828 1.00 42.03 103 GLU A N 1
ATOM 782 C CA . GLU A 1 103 ? -74.684 -34.873 -9.276 1.00 42.03 103 GLU A CA 1
ATOM 783 C C . GLU A 1 103 ? -75.499 -33.794 -9.997 1.00 42.03 103 GLU A C 1
ATOM 785 O O . GLU A 1 103 ? -75.208 -32.599 -9.922 1.00 42.03 103 GLU A O 1
ATOM 790 N N . GLY A 1 104 ? -76.449 -34.253 -10.815 1.00 40.75 104 GLY A N 1
ATOM 791 C CA . GLY A 1 104 ? -77.334 -33.416 -11.615 1.00 40.75 104 GLY A CA 1
ATOM 792 C C . GLY A 1 104 ? -78.468 -32.863 -10.761 1.00 40.75 104 GLY A C 1
ATOM 793 O O . GLY A 1 104 ? -79.292 -33.614 -10.251 1.00 40.75 104 GLY A O 1
ATOM 794 N N . VAL A 1 105 ? -78.517 -31.539 -10.645 1.00 45.09 105 VAL A N 1
ATOM 795 C CA . VAL A 1 105 ? -79.642 -30.789 -10.084 1.00 45.09 105 VAL A CA 1
ATOM 796 C C . VAL A 1 105 ? -80.623 -30.463 -11.210 1.00 45.09 105 VAL A C 1
ATOM 798 O O . VAL A 1 105 ? -80.268 -29.782 -12.171 1.00 45.09 105 VAL A O 1
ATOM 801 N N . ALA A 1 106 ? -81.862 -30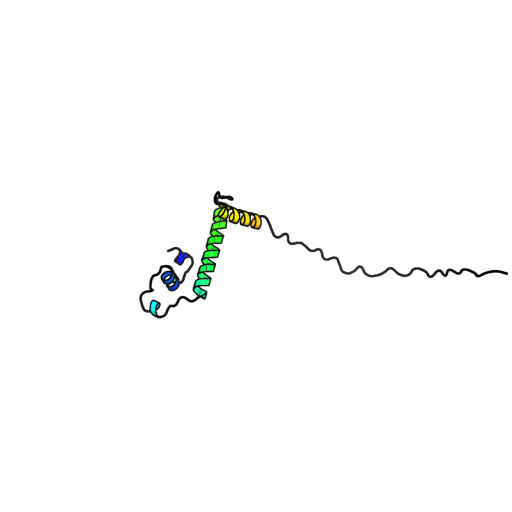.930 -11.074 1.00 57.09 106 ALA A N 1
ATOM 802 C CA . ALA A 1 106 ? -83.015 -30.445 -11.827 1.00 57.09 106 ALA A CA 1
ATOM 803 C C . ALA A 1 106 ? -83.825 -29.482 -10.946 1.00 57.09 106 ALA A C 1
ATOM 805 O O . ALA A 1 106 ? -84.027 -29.774 -9.766 1.00 57.09 106 ALA A O 1
ATOM 806 N N . PRO A 1 107 ? -84.355 -28.388 -11.511 1.00 52.12 107 PRO A N 1
ATOM 807 C CA . PRO A 1 107 ? -85.593 -27.822 -10.998 1.00 52.12 107 PRO A CA 1
ATOM 808 C C . PRO A 1 107 ? -86.688 -27.805 -12.070 1.00 52.12 107 PRO A C 1
ATOM 810 O O . PRO A 1 107 ? -86.518 -27.295 -13.178 1.00 52.12 107 PRO A O 1
ATOM 813 N N . SER A 1 108 ? -87.820 -28.391 -11.687 1.00 43.19 108 SER A N 1
ATOM 814 C CA . SER A 1 108 ? -89.088 -28.423 -12.406 1.00 43.19 108 SER A CA 1
ATOM 815 C C . SER A 1 108 ? -89.672 -27.022 -12.599 1.00 43.19 108 SER A C 1
ATOM 817 O O . SER A 1 108 ? -89.730 -26.233 -11.657 1.00 43.19 108 SER A O 1
ATOM 819 N N . GLY A 1 109 ? -90.152 -26.752 -13.814 1.00 42.47 109 GLY A N 1
ATOM 820 C CA 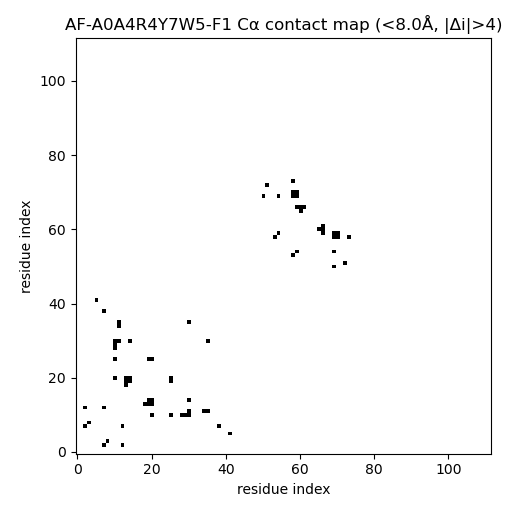. GLY A 1 109 ? -90.994 -25.606 -14.142 1.00 42.47 109 GLY A CA 1
ATOM 821 C C . GLY A 1 109 ? -92.484 -25.896 -13.917 1.00 42.47 109 GLY A C 1
ATOM 822 O O . GLY A 1 109 ? -92.995 -26.921 -14.352 1.00 42.47 109 GLY A O 1
ATOM 823 N N . GLU A 1 110 ? -93.120 -24.975 -13.198 1.00 40.09 110 GLU A N 1
ATOM 824 C CA . GLU A 1 110 ? -94.370 -24.263 -13.508 1.00 40.09 11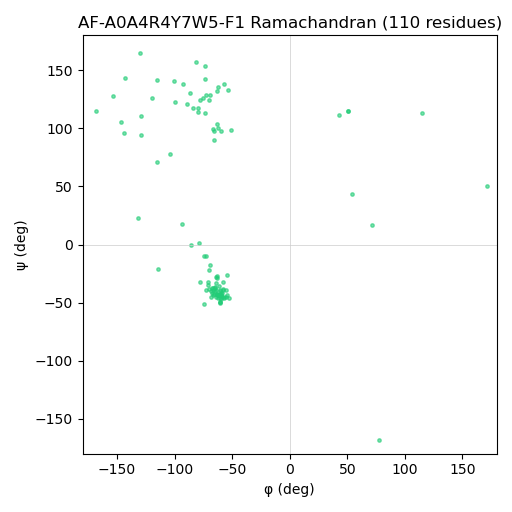0 GLU A CA 1
ATOM 825 C C . GLU A 1 110 ? -95.662 -25.004 -13.944 1.00 40.09 110 GLU A C 1
ATOM 827 O O . GLU A 1 110 ? -95.782 -25.534 -15.043 1.00 40.09 110 GLU A O 1
ATOM 832 N N . SER A 1 111 ? -96.668 -24.883 -13.065 1.00 42.81 111 SER A N 1
ATOM 833 C CA . SER A 1 111 ? -98.090 -24.556 -13.293 1.00 42.81 111 SER A CA 1
ATOM 834 C C .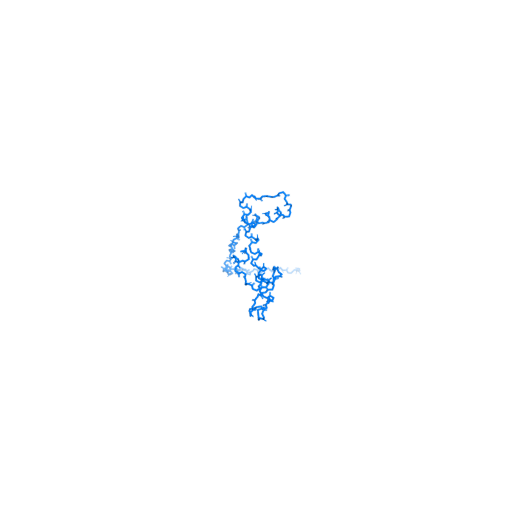 SER A 1 111 ? -98.872 -25.179 -14.461 1.00 42.81 111 SER A C 1
ATOM 836 O O . SER A 1 111 ? -98.810 -24.706 -15.596 1.00 42.81 111 SER A O 1
ATOM 838 N N . ARG A 1 112 ? -99.832 -26.045 -14.103 1.00 39.56 112 ARG A N 1
ATOM 839 C CA . ARG A 1 112 ? -101.267 -25.751 -14.274 1.00 39.56 112 ARG A CA 1
ATOM 840 C C . ARG A 1 112 ? -102.117 -26.498 -13.250 1.00 39.56 112 ARG A C 1
ATOM 842 O O . ARG A 1 112 ? -101.750 -27.646 -12.926 1.00 39.56 112 ARG A O 1
#